Protein AF-A0A1Q5UF17-F1 (afdb_monomer_lite)

Organism: NCBI:txid1316194

Sequence (79 aa):
MSKVLKQFEDAIFKGGLYKKLFQKQTPGKRIAPAQAKDNDSKLQMRLDAGESKDGM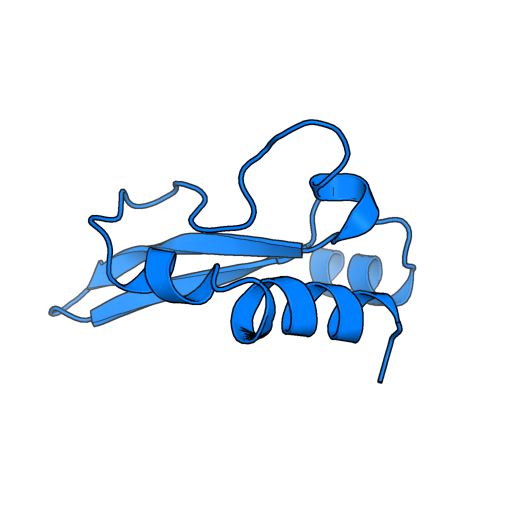KNVYLQVNSQAKNDSLVVLALSL

pLDDT: mean 84.29, std 12.11, range [42.81, 94.0]

Secondary structure (DSSP, 8-state):
--HHHHHHHIIIIIS-GGGGGGSPP-TTSEEES-S-TTHHHHH-EEEEEEEEETTEEEEEEEE-TT---HHHHHHHS--

Radius of gyration: 12.8 Å; chains: 1; bounding box: 30×30×33 Å

Foldseek 3Di:
DDPLQVVLVCCCPVVVLVVLVVDDADAQAWSDDPPDDCCCLRNQWTWGWHDQDPNDTDIDIAGRPNHPPPVRVVVNVVD

Structure (mmCIF, N/CA/C/O backbone):
data_AF-A0A1Q5UF17-F1
#
_entry.id   AF-A0A1Q5UF17-F1
#
loop_
_atom_site.group_PDB
_atom_site.id
_atom_site.type_symbol
_atom_site.label_atom_id
_atom_site.label_alt_id
_atom_site.label_comp_id
_atom_site.label_asym_id
_atom_site.label_entity_id
_atom_site.label_seq_id
_atom_site.pdbx_PDB_ins_code
_atom_site.Cartn_x
_atom_site.Cartn_y
_atom_site.Cartn_z
_atom_site.occupancy
_atom_site.B_iso_or_equiv
_atom_site.auth_seq_id
_atom_site.auth_comp_id
_atom_site.auth_asym_id
_atom_site.auth_atom_id
_atom_site.pdbx_PDB_model_num
ATOM 1 N N . MET A 1 1 ? 16.173 -7.908 1.609 1.00 59.72 1 MET A N 1
ATOM 2 C CA . MET A 1 1 ? 14.752 -7.526 1.435 1.00 59.72 1 MET A CA 1
ATOM 3 C C . MET A 1 1 ? 14.425 -7.517 -0.057 1.00 59.72 1 MET A C 1
ATOM 5 O O . MET A 1 1 ? 15.261 -7.046 -0.821 1.00 59.72 1 MET A O 1
ATOM 9 N N . SER A 1 2 ? 13.276 -8.059 -0.485 1.00 79.00 2 SER A N 1
ATOM 10 C CA . SER A 1 2 ? 12.864 -8.042 -1.904 1.00 79.00 2 SER A CA 1
ATOM 11 C C . SER A 1 2 ? 12.741 -6.602 -2.422 1.00 79.00 2 SER A C 1
ATOM 13 O O . SER A 1 2 ? 12.267 -5.722 -1.702 1.00 79.00 2 SER A O 1
ATOM 15 N N . LYS A 1 3 ? 13.145 -6.360 -3.677 1.00 85.88 3 LYS A N 1
ATOM 16 C CA . LYS A 1 3 ? 13.056 -5.040 -4.329 1.00 85.88 3 LYS A CA 1
ATOM 17 C C . LYS A 1 3 ? 11.629 -4.485 -4.304 1.00 85.88 3 LYS A C 1
ATOM 19 O O . LYS A 1 3 ? 11.452 -3.292 -4.085 1.00 85.88 3 LYS A O 1
ATOM 24 N N . VAL A 1 4 ? 10.632 -5.352 -4.480 1.00 86.38 4 VAL A N 1
ATOM 25 C CA . VAL A 1 4 ? 9.210 -4.978 -4.506 1.00 86.38 4 VAL A CA 1
ATOM 26 C C . VAL A 1 4 ? 8.718 -4.559 -3.119 1.00 86.38 4 VAL A C 1
ATOM 28 O O . VAL A 1 4 ? 8.070 -3.526 -2.991 1.00 86.38 4 VAL A O 1
ATOM 31 N N . LEU A 1 5 ? 9.102 -5.299 -2.070 1.00 87.06 5 LEU A N 1
ATOM 32 C CA . LEU A 1 5 ? 8.786 -4.931 -0.684 1.00 87.06 5 LEU A CA 1
ATOM 33 C C . LEU A 1 5 ? 9.374 -3.562 -0.331 1.00 87.06 5 LEU A C 1
ATOM 35 O O . LEU A 1 5 ? 8.662 -2.711 0.188 1.00 87.06 5 LEU A O 1
ATOM 39 N N . LYS A 1 6 ? 10.640 -3.325 -0.696 1.00 89.81 6 LYS A N 1
ATOM 40 C CA . LYS A 1 6 ? 11.309 -2.041 -0.460 1.00 89.81 6 LYS A CA 1
ATOM 41 C C . LYS A 1 6 ? 10.643 -0.888 -1.218 1.00 89.81 6 LYS A C 1
ATOM 43 O O . LYS A 1 6 ? 10.472 0.189 -0.665 1.00 89.81 6 LYS A O 1
ATOM 48 N N . GLN A 1 7 ? 10.236 -1.104 -2.470 1.00 90.31 7 GLN A N 1
ATOM 49 C CA . GLN A 1 7 ? 9.519 -0.090 -3.254 1.00 90.31 7 GLN A CA 1
ATOM 50 C C . GLN A 1 7 ? 8.155 0.254 -2.652 1.00 90.31 7 GLN A C 1
ATOM 52 O O . GLN A 1 7 ? 7.765 1.421 -2.635 1.00 90.31 7 GLN A O 1
ATOM 57 N N . PHE A 1 8 ? 7.436 -0.748 -2.151 1.00 90.81 8 PHE A N 1
ATOM 58 C CA . PHE A 1 8 ? 6.180 -0.523 -1.452 1.00 90.81 8 PHE A CA 1
ATOM 59 C C . PHE A 1 8 ? 6.388 0.199 -0.119 1.00 90.81 8 PHE A C 1
ATOM 61 O O . PHE A 1 8 ? 5.705 1.185 0.136 1.00 90.81 8 PHE A O 1
ATOM 68 N N . GLU A 1 9 ? 7.359 -0.224 0.693 1.00 91.38 9 GLU A N 1
ATOM 69 C CA . GLU A 1 9 ? 7.747 0.457 1.934 1.00 91.38 9 GLU A CA 1
ATOM 70 C C . GLU A 1 9 ? 8.086 1.931 1.673 1.00 91.38 9 GLU A C 1
ATOM 72 O O . GLU A 1 9 ? 7.534 2.822 2.322 1.00 91.38 9 GLU A O 1
ATOM 77 N N . ASP A 1 10 ? 8.920 2.202 0.667 1.00 94.00 10 ASP A N 1
ATOM 78 C CA . ASP A 1 10 ? 9.280 3.559 0.265 1.00 94.00 10 ASP A CA 1
ATOM 79 C C . ASP A 1 10 ? 8.035 4.362 -0.145 1.00 94.00 10 ASP A C 1
ATOM 81 O O . ASP A 1 10 ? 7.875 5.505 0.283 1.00 94.00 10 ASP A O 1
ATOM 85 N N . ALA A 1 11 ? 7.104 3.780 -0.907 1.00 91.00 11 ALA A N 1
ATOM 86 C CA . ALA A 1 11 ? 5.854 4.447 -1.273 1.00 91.00 11 ALA A CA 1
ATOM 87 C C . ALA A 1 11 ? 4.966 4.752 -0.049 1.00 91.00 11 ALA A C 1
ATOM 89 O O . ALA A 1 11 ? 4.351 5.821 0.017 1.00 91.00 11 ALA A O 1
ATOM 90 N N . ILE A 1 12 ? 4.913 3.843 0.929 1.00 93.00 12 ILE A N 1
ATOM 91 C CA . ILE A 1 12 ? 4.132 4.016 2.156 1.00 93.00 12 ILE A CA 1
ATOM 92 C C . ILE A 1 12 ? 4.731 5.098 3.050 1.00 93.00 12 ILE A C 1
ATOM 94 O O . ILE A 1 12 ? 4.035 6.063 3.375 1.00 93.00 12 ILE A O 1
ATOM 98 N N . PHE A 1 13 ? 6.001 4.963 3.428 1.00 93.19 13 PHE A N 1
ATOM 99 C CA . PHE A 1 13 ? 6.615 5.794 4.461 1.00 93.19 13 PHE A CA 1
ATOM 100 C C . PHE A 1 13 ? 7.267 7.053 3.897 1.00 93.19 13 PHE A C 1
ATOM 102 O O . PHE A 1 13 ? 6.993 8.149 4.385 1.00 93.19 13 PHE A O 1
ATOM 109 N N . LYS A 1 14 ? 8.068 6.936 2.832 1.00 92.88 14 LYS A N 1
ATOM 110 C CA . LYS A 1 14 ? 8.739 8.097 2.219 1.00 92.88 14 LYS A CA 1
ATOM 111 C C . LYS A 1 14 ? 7.806 8.867 1.290 1.00 92.88 14 LYS A C 1
ATOM 113 O O . LYS A 1 14 ? 7.822 10.091 1.278 1.00 92.88 14 LYS A O 1
ATOM 118 N N . GLY A 1 15 ? 6.951 8.156 0.557 1.00 88.81 15 GLY A N 1
ATOM 119 C CA . GLY A 1 15 ? 5.923 8.735 -0.312 1.00 88.81 15 GLY A CA 1
ATOM 120 C C . GLY A 1 15 ? 4.722 9.313 0.442 1.00 88.81 15 GLY A C 1
ATOM 121 O O . GLY A 1 15 ? 3.849 9.928 -0.167 1.00 88.81 15 GLY A O 1
ATOM 122 N N . GLY A 1 16 ? 4.655 9.129 1.765 1.00 92.12 16 GLY A N 1
ATOM 123 C CA . GLY A 1 16 ? 3.619 9.721 2.608 1.00 92.12 16 GLY A CA 1
ATOM 124 C C . GLY A 1 16 ? 2.239 9.072 2.491 1.00 92.12 16 GLY A C 1
ATOM 125 O O . GLY A 1 16 ? 1.275 9.612 3.038 1.00 92.12 16 GLY A O 1
ATOM 126 N N . LEU A 1 17 ? 2.108 7.922 1.815 1.00 91.94 17 LEU A N 1
ATOM 127 C CA . LEU A 1 17 ? 0.824 7.223 1.699 1.00 91.94 17 LEU A CA 1
ATOM 128 C C . LEU A 1 17 ? 0.307 6.718 3.053 1.00 91.94 17 LEU A C 1
ATOM 130 O O . LEU A 1 17 ? -0.904 6.566 3.197 1.00 91.94 17 LEU A O 1
ATOM 134 N N . TYR A 1 18 ? 1.173 6.545 4.060 1.00 92.56 18 TYR A N 1
ATOM 135 C CA . TYR A 1 18 ? 0.766 6.221 5.433 1.00 92.56 18 TYR A CA 1
ATOM 136 C C . TYR A 1 18 ? -0.268 7.212 5.995 1.00 92.56 18 TYR A C 1
ATOM 138 O O . TYR A 1 18 ? -1.141 6.822 6.767 1.00 92.56 18 TYR A O 1
ATOM 146 N N . LYS A 1 19 ? -0.245 8.482 5.559 1.00 93.69 19 LYS A N 1
ATOM 147 C CA . LYS A 1 19 ? -1.225 9.502 5.969 1.00 93.69 19 LYS A CA 1
ATOM 148 C C . LYS A 1 19 ? -2.658 9.097 5.632 1.00 93.69 19 LYS A C 1
ATOM 150 O O . LYS A 1 19 ? -3.588 9.483 6.336 1.00 93.69 19 LYS A O 1
ATOM 155 N N . LYS A 1 20 ? -2.842 8.290 4.581 1.00 91.06 20 LYS A N 1
ATOM 156 C CA . LYS A 1 20 ? -4.157 7.788 4.186 1.00 91.06 20 LYS A CA 1
ATOM 157 C C . LYS A 1 20 ? -4.773 6.881 5.238 1.00 91.06 20 LYS A C 1
ATOM 159 O O . LYS A 1 20 ? -5.986 6.888 5.325 1.00 91.06 20 LYS A O 1
ATOM 164 N N . LEU A 1 21 ? -3.995 6.193 6.080 1.00 89.50 21 LEU A N 1
ATOM 165 C CA . LEU A 1 21 ? -4.521 5.353 7.169 1.00 89.50 21 LEU A CA 1
ATOM 166 C C . LEU A 1 21 ? -5.341 6.156 8.193 1.00 89.50 21 LEU A C 1
ATOM 168 O O . LEU A 1 21 ? -6.277 5.634 8.798 1.00 89.50 21 LEU A O 1
ATOM 172 N N . PHE A 1 22 ? -5.031 7.445 8.347 1.00 89.81 22 PHE A N 1
ATOM 173 C CA . PHE A 1 22 ? -5.703 8.343 9.287 1.00 89.81 22 PHE A CA 1
ATOM 174 C C . PHE A 1 22 ? -6.912 9.067 8.684 1.00 89.81 22 PHE A C 1
ATOM 176 O O . PHE A 1 22 ? -7.646 9.745 9.399 1.00 89.81 22 PHE A O 1
ATOM 183 N N . GLN A 1 23 ? -7.155 8.916 7.380 1.00 89.44 23 GLN A N 1
ATOM 184 C CA . GLN A 1 23 ? -8.334 9.477 6.725 1.00 89.44 23 GLN A CA 1
ATOM 185 C C . GLN A 1 23 ? -9.581 8.622 7.006 1.00 89.44 23 GLN A C 1
ATOM 187 O O . GLN A 1 23 ? -9.501 7.515 7.556 1.00 89.44 23 GLN A O 1
ATOM 192 N N . LYS A 1 24 ? -10.759 9.141 6.637 1.00 87.88 24 LYS A N 1
ATOM 193 C CA . LYS A 1 24 ? -12.007 8.374 6.695 1.00 87.88 24 LYS A CA 1
ATOM 194 C C . LYS A 1 24 ? -11.892 7.176 5.750 1.00 87.88 24 LYS A C 1
ATOM 196 O O . LYS A 1 24 ? -11.729 7.357 4.549 1.00 87.88 24 LYS A O 1
ATOM 201 N N . GLN A 1 25 ? -11.974 5.974 6.314 1.00 88.62 25 GLN A N 1
ATOM 202 C CA . GLN A 1 25 ? -11.942 4.725 5.558 1.00 88.62 25 GLN A CA 1
ATOM 203 C C . GLN A 1 25 ? -13.354 4.226 5.291 1.00 88.62 25 GLN A C 1
ATOM 205 O O . GLN A 1 25 ? -14.253 4.412 6.114 1.00 88.62 25 GLN A O 1
ATOM 210 N N . THR A 1 26 ? -13.520 3.547 4.164 1.00 90.06 26 THR A N 1
ATOM 211 C CA . THR A 1 26 ? -14.717 2.766 3.856 1.00 90.06 26 THR A CA 1
ATOM 212 C C . THR A 1 26 ? -14.330 1.290 3.904 1.00 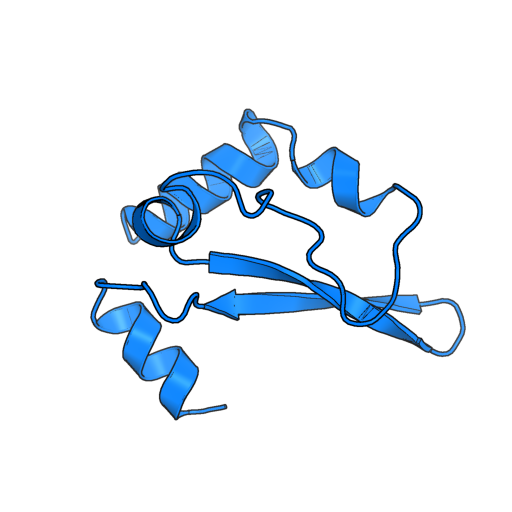90.06 26 THR A C 1
ATOM 214 O O . THR A 1 26 ? -13.420 0.911 3.166 1.00 90.06 26 THR A O 1
ATOM 217 N N . PRO A 1 27 ? -14.976 0.458 4.740 1.00 90.69 27 PRO A N 1
ATOM 218 C CA . PRO A 1 27 ? -14.705 -0.977 4.776 1.00 90.69 27 PRO A CA 1
ATOM 219 C C . PRO A 1 27 ? -14.781 -1.614 3.383 1.00 90.69 27 PRO A C 1
ATOM 221 O O . PRO A 1 27 ? -15.625 -1.248 2.563 1.00 90.69 27 PRO A O 1
ATOM 224 N N . GLY A 1 28 ? -13.857 -2.526 3.096 1.00 88.50 28 GLY A N 1
ATOM 225 C CA . GLY A 1 28 ? -13.709 -3.190 1.802 1.00 88.50 28 GLY A CA 1
ATOM 226 C C . GLY A 1 28 ? -13.120 -2.317 0.687 1.00 88.50 28 GLY A C 1
ATOM 227 O O . GLY A 1 28 ? -13.015 -2.778 -0.449 1.00 88.50 28 GLY A O 1
ATOM 228 N N . LYS A 1 29 ? -12.746 -1.056 0.955 1.00 91.44 29 LYS A N 1
ATOM 229 C CA . LYS A 1 29 ? -12.104 -0.181 -0.039 1.00 91.44 29 LYS A CA 1
ATOM 230 C C . LYS A 1 29 ? -10.595 -0.118 0.145 1.00 91.44 29 LYS A C 1
ATOM 232 O O . LYS A 1 29 ? -10.072 -0.173 1.254 1.00 91.44 29 LYS A O 1
ATOM 237 N N . ARG A 1 30 ? -9.899 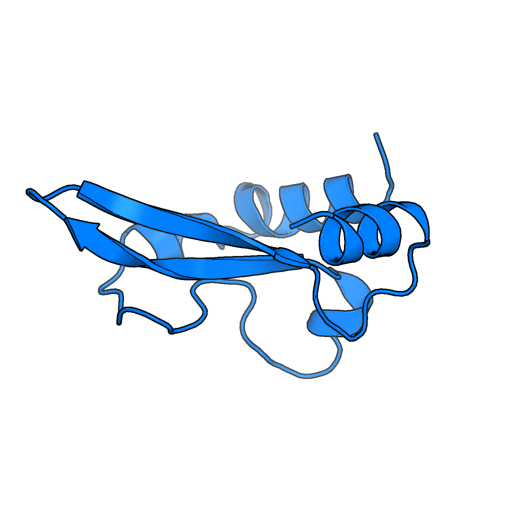0.083 -0.973 1.00 91.81 30 ARG A N 1
ATOM 238 C CA . ARG A 1 30 ? -8.453 0.295 -1.004 1.00 91.81 30 ARG A CA 1
ATOM 239 C C . ARG A 1 30 ? -8.074 1.619 -0.338 1.00 91.81 30 ARG A C 1
ATOM 241 O O . ARG A 1 30 ? -8.588 2.673 -0.708 1.00 91.81 30 ARG A O 1
ATOM 248 N N . ILE A 1 31 ? -7.119 1.558 0.583 1.00 93.31 31 ILE A N 1
ATOM 249 C CA . ILE A 1 31 ? -6.508 2.705 1.263 1.00 93.31 31 ILE A CA 1
ATOM 250 C C . ILE A 1 31 ? -5.351 3.251 0.419 1.00 93.31 31 ILE A C 1
ATOM 252 O O . ILE A 1 31 ? -5.281 4.446 0.120 1.00 93.31 31 ILE A O 1
ATOM 256 N N . ALA A 1 32 ? -4.418 2.378 0.029 1.00 92.94 32 ALA A N 1
ATOM 257 C CA . ALA A 1 32 ? -3.198 2.761 -0.678 1.00 92.94 32 ALA A CA 1
ATOM 258 C C . ALA A 1 32 ? -2.541 1.568 -1.397 1.00 92.94 32 ALA A C 1
ATOM 260 O O . ALA A 1 32 ? -2.727 0.439 -0.969 1.00 92.94 32 ALA A O 1
ATOM 261 N N . PRO A 1 33 ? -1.714 1.791 -2.431 1.00 90.19 33 PRO A N 1
ATOM 262 C CA . PRO A 1 33 ? -1.678 2.989 -3.268 1.00 90.19 33 PRO A CA 1
ATOM 263 C C . PRO A 1 33 ? -3.011 3.162 -4.016 1.00 90.19 33 PRO A C 1
ATOM 265 O O . PRO A 1 33 ? -3.820 2.242 -4.092 1.00 90.19 33 PRO A O 1
ATOM 268 N N . ALA A 1 34 ? -3.277 4.351 -4.564 1.00 86.31 34 ALA A N 1
ATOM 269 C CA . ALA A 1 34 ? -4.469 4.525 -5.396 1.00 86.31 34 ALA A CA 1
ATOM 270 C C . ALA A 1 34 ? -4.392 3.597 -6.618 1.00 86.31 34 ALA A C 1
ATOM 272 O O . ALA A 1 34 ? -3.316 3.453 -7.210 1.00 86.31 34 ALA A O 1
ATOM 273 N N . GLN A 1 35 ? -5.528 3.002 -6.989 1.00 82.38 35 GLN A N 1
ATOM 274 C CA . GLN A 1 35 ? -5.659 2.211 -8.209 1.00 82.38 35 GLN A CA 1
ATOM 275 C C . GLN A 1 35 ? -5.581 3.158 -9.413 1.00 82.38 35 GLN A C 1
ATOM 277 O O . GLN A 1 35 ? -6.580 3.709 -9.864 1.00 82.38 35 GLN A O 1
ATOM 282 N N . ALA A 1 36 ? -4.361 3.430 -9.865 1.00 80.56 36 ALA A N 1
ATOM 283 C CA . ALA A 1 36 ? -4.081 4.365 -10.942 1.00 80.56 36 ALA A CA 1
ATOM 284 C C . ALA A 1 36 ? -2.909 3.861 -11.784 1.00 80.56 36 ALA A C 1
ATOM 286 O O . ALA A 1 36 ? -1.860 3.499 -11.241 1.00 80.56 36 ALA A O 1
ATOM 287 N N . LYS A 1 37 ? -3.078 3.915 -13.113 1.00 78.50 37 LYS A N 1
ATOM 288 C CA . LYS A 1 37 ? -2.053 3.556 -14.106 1.00 78.50 37 LYS A CA 1
ATOM 289 C C . LYS A 1 37 ? -1.429 2.184 -13.789 1.00 78.50 37 LYS A C 1
ATOM 291 O O . LYS A 1 37 ? -2.148 1.207 -13.615 1.00 78.50 37 LYS A O 1
ATOM 296 N N . ASP A 1 38 ? -0.105 2.143 -13.648 1.00 79.94 38 ASP A N 1
ATOM 297 C CA . ASP A 1 38 ? 0.693 0.931 -13.444 1.00 79.94 38 ASP A CA 1
ATOM 298 C C . ASP A 1 38 ? 1.054 0.683 -11.971 1.00 79.94 38 ASP A C 1
ATOM 300 O O . ASP A 1 38 ? 1.974 -0.083 -11.685 1.00 79.94 38 ASP A O 1
ATOM 304 N N . ASN A 1 39 ? 0.415 1.361 -11.011 1.00 81.38 39 ASN A N 1
ATOM 305 C CA . ASN A 1 39 ? 0.770 1.189 -9.597 1.00 81.38 39 ASN A CA 1
ATOM 306 C C . ASN A 1 39 ? 0.638 -0.270 -9.157 1.00 81.38 39 ASN A C 1
ATOM 308 O O . ASN A 1 39 ? 1.491 -0.767 -8.424 1.00 81.38 39 ASN A O 1
ATOM 312 N N . ASP A 1 40 ? -0.387 -0.964 -9.648 1.00 82.81 40 ASP A N 1
ATOM 313 C CA . ASP A 1 40 ? -0.676 -2.328 -9.223 1.00 82.81 40 ASP A CA 1
ATOM 314 C C . ASP A 1 40 ? 0.398 -3.314 -9.697 1.00 82.81 40 ASP A C 1
ATOM 316 O O . ASP A 1 40 ? 0.736 -4.232 -8.954 1.00 82.81 40 ASP A O 1
ATOM 320 N N . SER A 1 41 ? 1.005 -3.084 -10.867 1.00 83.81 41 SER A N 1
ATOM 321 C CA . SER A 1 41 ? 2.101 -3.906 -11.398 1.00 83.81 41 SER A CA 1
ATOM 322 C C . SER A 1 41 ? 3.482 -3.485 -10.876 1.00 83.81 41 SER A C 1
ATOM 324 O O . SER A 1 41 ? 4.373 -4.328 -10.743 1.00 83.81 41 SER A O 1
ATOM 326 N N . LYS A 1 42 ? 3.674 -2.198 -10.553 1.00 85.50 42 LYS A N 1
ATOM 327 C CA . LYS A 1 42 ? 4.936 -1.665 -10.009 1.00 85.50 42 LYS A CA 1
ATOM 328 C C . LYS A 1 42 ? 5.109 -1.976 -8.528 1.00 85.50 42 LYS A C 1
ATOM 330 O O . LYS A 1 42 ? 6.170 -2.437 -8.128 1.00 85.50 42 LYS A O 1
ATOM 335 N N . LEU A 1 43 ? 4.079 -1.715 -7.727 1.00 88.06 43 LEU A N 1
ATOM 336 C CA . LEU A 1 43 ? 4.127 -1.884 -6.274 1.00 88.06 43 LEU A CA 1
ATOM 337 C C . LEU A 1 43 ? 3.661 -3.274 -5.838 1.00 88.06 43 LEU A C 1
ATOM 339 O O . LEU A 1 43 ? 4.068 -3.726 -4.774 1.00 88.06 43 LEU A O 1
ATOM 343 N N . GLN A 1 44 ? 2.844 -3.950 -6.656 1.00 90.06 44 GLN A N 1
ATOM 344 C CA . GLN A 1 44 ? 2.392 -5.346 -6.493 1.00 90.06 44 GLN A CA 1
ATOM 345 C C . GLN A 1 44 ? 1.678 -5.683 -5.180 1.00 90.06 44 GLN A C 1
ATOM 347 O O . GLN A 1 44 ? 1.220 -6.807 -5.009 1.00 90.06 44 GLN A O 1
ATOM 352 N N . MET A 1 45 ? 1.525 -4.715 -4.284 1.00 90.94 45 MET A N 1
ATOM 353 C CA . MET A 1 45 ? 0.821 -4.834 -3.021 1.00 90.94 45 MET A CA 1
ATOM 354 C C . MET A 1 45 ? -0.057 -3.608 -2.790 1.00 90.94 45 MET A C 1
ATOM 356 O O . MET A 1 45 ? 0.130 -2.549 -3.404 1.00 90.94 45 MET A O 1
ATOM 360 N N . ARG A 1 46 ? -1.017 -3.762 -1.884 1.00 92.75 46 ARG A N 1
ATOM 361 C CA . ARG A 1 46 ? -1.961 -2.728 -1.473 1.00 92.75 46 ARG A CA 1
ATOM 362 C C . ARG A 1 46 ? -2.382 -2.902 -0.019 1.00 92.75 46 ARG A C 1
ATOM 364 O O . ARG A 1 46 ? -2.270 -3.984 0.547 1.00 92.75 46 ARG A O 1
ATOM 371 N N . LEU A 1 47 ? -2.878 -1.817 0.553 1.00 93.31 47 LEU A N 1
ATOM 372 C CA . LEU A 1 47 ? -3.556 -1.759 1.835 1.00 93.31 47 LEU A CA 1
ATOM 373 C C . LEU A 1 47 ? -5.038 -1.543 1.578 1.00 93.31 47 LEU A C 1
ATOM 375 O O . LEU A 1 47 ? -5.401 -0.534 0.967 1.00 93.31 47 LEU A O 1
ATOM 379 N N . ASP A 1 48 ? -5.864 -2.438 2.098 1.00 93.25 48 ASP A N 1
ATOM 380 C CA . ASP A 1 48 ? -7.319 -2.358 2.022 1.00 93.25 48 ASP A CA 1
ATOM 381 C C . ASP A 1 48 ? -7.901 -2.184 3.428 1.00 93.25 48 ASP A C 1
ATOM 383 O O . ASP A 1 48 ? -7.391 -2.726 4.411 1.00 93.25 48 ASP A O 1
ATOM 387 N N . ALA A 1 49 ? -8.954 -1.378 3.536 1.00 93.88 49 ALA A N 1
ATOM 388 C CA . ALA A 1 49 ? -9.648 -1.141 4.787 1.00 93.88 49 ALA A CA 1
ATOM 389 C C . ALA A 1 49 ? -10.528 -2.343 5.107 1.00 93.88 49 ALA A C 1
ATOM 391 O O . ALA A 1 49 ? -11.400 -2.712 4.321 1.00 93.88 49 ALA A O 1
ATOM 392 N N . GLY A 1 50 ? -10.314 -2.935 6.273 1.00 90.62 50 GLY A N 1
ATOM 393 C CA . GLY A 1 50 ? -11.220 -3.919 6.831 1.00 90.62 50 GLY A CA 1
ATOM 394 C C . GLY A 1 50 ? -12.381 -3.283 7.575 1.00 90.62 50 GLY A C 1
ATOM 395 O O . GLY A 1 50 ? -12.519 -2.060 7.660 1.00 90.62 50 GLY A O 1
ATOM 396 N N . GLU A 1 51 ? -13.233 -4.142 8.118 1.00 89.50 51 GLU A N 1
ATOM 397 C CA . GLU A 1 51 ? -14.291 -3.710 9.019 1.00 89.50 51 GLU A CA 1
ATOM 398 C C . GLU A 1 51 ? -13.698 -3.127 10.302 1.00 89.50 51 GLU A C 1
ATOM 400 O O . GLU A 1 51 ? -12.650 -3.566 10.786 1.00 89.50 51 GLU A O 1
ATOM 405 N N . SER A 1 52 ? -14.385 -2.134 10.861 1.00 85.94 52 SER A N 1
ATOM 406 C CA . SER A 1 52 ? -14.082 -1.657 12.205 1.00 85.94 52 SER A CA 1
ATOM 407 C C . SER A 1 52 ? -14.827 -2.531 13.202 1.00 85.94 52 SER A C 1
ATOM 409 O O . SER A 1 52 ? -16.056 -2.559 13.179 1.00 85.94 52 SER A O 1
ATOM 411 N N . LYS A 1 53 ? -14.100 -3.211 14.086 1.00 86.25 53 LYS A N 1
ATOM 412 C CA . LYS A 1 53 ? -14.682 -4.038 15.146 1.00 86.25 53 LYS A CA 1
ATOM 413 C C . LYS A 1 53 ? -14.215 -3.501 16.492 1.00 86.25 53 LYS A C 1
ATOM 415 O O . LYS A 1 53 ? -13.027 -3.249 16.663 1.00 86.25 53 LYS A O 1
ATOM 420 N N . ASP A 1 54 ? -15.153 -3.247 17.400 1.00 87.75 54 ASP A N 1
ATOM 421 C CA . ASP A 1 54 ? -14.870 -2.737 18.751 1.00 87.75 54 ASP A CA 1
ATOM 422 C C . ASP A 1 54 ? -14.005 -1.458 18.764 1.00 87.75 54 ASP A C 1
ATOM 424 O O . ASP A 1 54 ? -13.103 -1.282 19.578 1.00 87.75 54 ASP A O 1
ATOM 428 N N . GLY A 1 55 ? -14.243 -0.555 17.804 1.00 83.25 55 GLY A N 1
ATOM 429 C CA . GLY A 1 55 ? -13.478 0.690 17.654 1.00 83.25 55 GLY A CA 1
ATOM 430 C C . GLY A 1 55 ? -12.080 0.525 17.041 1.00 83.25 55 GLY A C 1
ATOM 431 O O . GLY A 1 55 ? -11.429 1.527 16.742 1.00 83.25 55 GLY A O 1
ATOM 432 N N . MET A 1 56 ? -11.630 -0.706 16.779 1.00 85.44 56 MET A N 1
ATOM 433 C CA . MET A 1 56 ? -10.369 -0.991 16.095 1.00 85.44 56 MET A CA 1
ATOM 434 C C . MET A 1 56 ? -10.578 -1.057 14.583 1.00 85.44 56 MET A C 1
ATOM 436 O O . MET A 1 56 ? -11.434 -1.791 14.089 1.00 85.44 56 MET A O 1
ATOM 440 N N . LYS A 1 57 ? -9.778 -0.292 13.832 1.00 86.19 57 LYS A N 1
ATOM 441 C CA . LYS A 1 57 ? -9.771 -0.330 12.365 1.00 86.19 57 LYS A CA 1
ATOM 442 C C . LYS A 1 57 ? -8.852 -1.447 11.886 1.00 86.19 57 LYS A C 1
ATOM 444 O O . LYS A 1 57 ? -7.644 -1.373 12.100 1.00 86.19 57 LYS A O 1
ATOM 449 N N . ASN A 1 58 ? -9.408 -2.429 11.187 1.00 91.12 58 ASN A N 1
ATOM 450 C CA . ASN A 1 58 ? -8.606 -3.455 10.534 1.00 91.12 58 ASN A CA 1
ATOM 451 C C . ASN A 1 58 ? -8.042 -2.935 9.206 1.00 91.12 58 ASN A C 1
ATOM 453 O O . ASN A 1 58 ? -8.716 -2.215 8.468 1.00 91.12 58 ASN A O 1
ATOM 457 N N . VAL A 1 59 ? -6.801 -3.302 8.897 1.00 91.25 59 VAL A N 1
ATOM 458 C CA . VAL A 1 59 ? -6.140 -2.982 7.627 1.00 91.25 59 VAL A CA 1
ATOM 459 C C . VAL A 1 59 ? -5.489 -4.249 7.101 1.00 91.25 59 VAL A C 1
ATOM 461 O O . VAL A 1 59 ? -4.725 -4.895 7.814 1.00 91.25 59 VAL A O 1
ATOM 464 N N . TYR A 1 60 ? -5.780 -4.593 5.852 1.00 91.81 60 TYR A N 1
ATOM 465 C CA . TYR A 1 60 ? -5.251 -5.783 5.200 1.00 91.81 60 TYR A CA 1
ATOM 466 C C . TYR A 1 60 ? -4.138 -5.406 4.234 1.00 91.81 60 TYR A C 1
ATOM 468 O O . TYR A 1 60 ? -4.341 -4.582 3.344 1.00 91.81 60 TYR A O 1
ATOM 476 N N . LEU A 1 61 ? -2.978 -6.044 4.380 1.00 91.12 61 LEU A N 1
ATOM 477 C CA . LEU A 1 61 ? -1.947 -6.045 3.350 1.00 91.12 61 LEU A CA 1
ATOM 478 C C . LEU A 1 61 ? -2.281 -7.146 2.345 1.00 91.12 61 LEU A C 1
ATOM 480 O O . LEU A 1 61 ? -2.346 -8.317 2.705 1.00 91.12 61 LEU A O 1
ATOM 484 N N . GLN A 1 62 ? -2.495 -6.767 1.092 1.00 89.50 62 GLN A N 1
ATOM 485 C CA . GLN A 1 62 ? -2.862 -7.689 0.026 1.00 89.50 62 GLN A CA 1
ATOM 486 C C . GLN A 1 62 ? -1.878 -7.607 -1.132 1.00 89.50 62 GLN A C 1
ATOM 488 O O . GLN A 1 62 ? -1.349 -6.540 -1.448 1.00 89.50 62 GLN A O 1
ATOM 493 N N . VAL A 1 63 ? -1.685 -8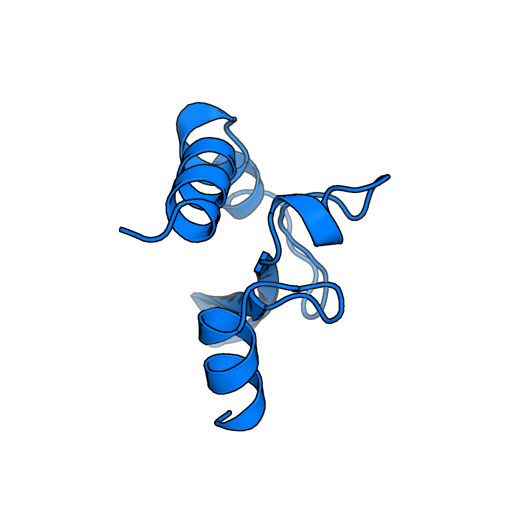.737 -1.804 1.00 89.50 63 VAL A N 1
ATOM 494 C CA . VAL A 1 63 ? -0.946 -8.820 -3.065 1.00 89.50 63 VAL A CA 1
ATOM 495 C C . VAL A 1 63 ? -1.902 -8.503 -4.219 1.00 89.50 63 VAL A C 1
ATOM 497 O O . VAL A 1 63 ? -3.062 -8.918 -4.233 1.00 89.50 63 VAL A O 1
ATOM 500 N N . ASN A 1 64 ? -1.439 -7.722 -5.191 1.00 88.50 64 ASN A N 1
ATOM 501 C CA . ASN A 1 64 ? -2.215 -7.420 -6.388 1.00 88.50 64 ASN A CA 1
ATOM 502 C C . ASN A 1 64 ? -2.232 -8.620 -7.335 1.00 88.50 64 ASN A C 1
ATOM 504 O O . ASN A 1 64 ? -1.231 -9.316 -7.470 1.00 88.50 64 ASN A O 1
ATOM 508 N N . SER A 1 65 ? -3.331 -8.822 -8.065 1.00 84.19 65 SER A N 1
ATOM 509 C CA . SER A 1 65 ? -3.413 -9.892 -9.070 1.00 84.19 65 SER A CA 1
ATOM 510 C C . SER A 1 65 ? -2.434 -9.689 -10.234 1.00 84.19 65 SER A C 1
ATOM 512 O O . SER A 1 65 ? -2.105 -10.631 -10.942 1.00 84.19 65 SER A O 1
ATOM 514 N N . GLN A 1 66 ? -1.937 -8.463 -10.417 1.00 86.25 66 GLN A N 1
ATOM 515 C CA . GLN A 1 66 ? -0.908 -8.089 -11.387 1.00 86.25 66 GLN A CA 1
ATOM 516 C C . GLN A 1 66 ? 0.522 -8.269 -10.848 1.00 86.25 66 GLN A C 1
ATOM 518 O O . GLN A 1 66 ? 1.475 -7.826 -11.500 1.00 86.25 66 GLN A O 1
ATOM 523 N N . ALA A 1 67 ? 0.694 -8.860 -9.659 1.00 85.38 67 ALA A N 1
ATOM 524 C CA . ALA A 1 67 ? 2.008 -9.191 -9.132 1.00 85.38 67 ALA A CA 1
ATOM 525 C C . ALA A 1 67 ? 2.716 -10.181 -10.067 1.00 85.38 67 ALA A C 1
ATOM 527 O O . ALA A 1 67 ? 2.152 -11.189 -10.480 1.00 85.38 67 ALA A O 1
ATOM 528 N N . LYS A 1 68 ? 3.966 -9.867 -10.407 1.00 83.88 68 LYS A N 1
ATOM 529 C CA . LYS A 1 68 ? 4.844 -10.698 -11.248 1.00 83.88 68 LYS A CA 1
ATOM 530 C C . LYS A 1 68 ? 6.032 -11.253 -10.467 1.00 83.88 68 LYS A C 1
ATOM 532 O O . LYS A 1 68 ? 6.898 -11.894 -11.041 1.00 83.88 68 LYS A O 1
ATOM 537 N N . ASN A 1 69 ? 6.140 -10.911 -9.185 1.00 83.00 69 ASN A N 1
ATOM 538 C CA . ASN A 1 69 ? 7.167 -1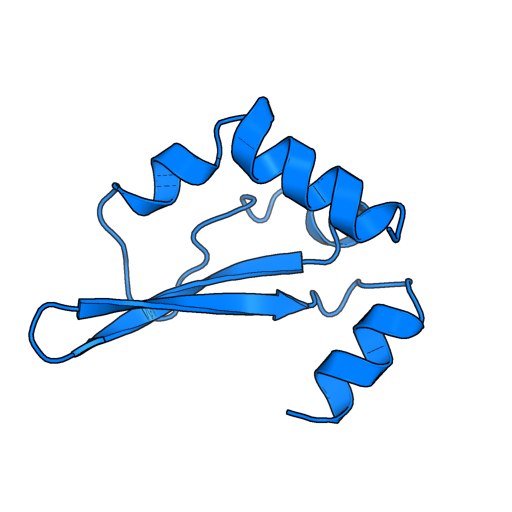1.443 -8.310 1.00 83.00 69 ASN A CA 1
ATOM 539 C C . ASN A 1 69 ? 6.687 -12.778 -7.733 1.00 83.00 69 ASN A C 1
ATOM 541 O O . ASN A 1 69 ? 5.765 -12.791 -6.918 1.00 83.00 69 ASN A O 1
ATOM 545 N N . ASP A 1 70 ? 7.331 -13.872 -8.133 1.00 75.56 70 ASP A N 1
ATOM 546 C CA . ASP A 1 70 ? 6.920 -15.238 -7.782 1.00 75.56 70 ASP A CA 1
ATOM 547 C C . ASP A 1 70 ? 6.779 -15.451 -6.268 1.00 75.56 70 ASP A C 1
ATOM 549 O O . ASP A 1 70 ? 5.851 -16.111 -5.808 1.00 75.56 70 ASP A O 1
ATOM 553 N N . SER A 1 71 ? 7.635 -14.814 -5.463 1.00 73.50 71 SER A N 1
ATOM 554 C CA . SER A 1 71 ? 7.585 -14.924 -4.001 1.00 73.50 71 SER A CA 1
ATOM 555 C C . SER A 1 71 ? 6.348 -14.270 -3.374 1.00 73.50 71 SER A C 1
ATOM 557 O O . SER A 1 71 ? 5.946 -14.664 -2.283 1.00 73.50 71 SER A O 1
ATOM 559 N N . LEU A 1 72 ? 5.734 -13.281 -4.033 1.00 74.38 72 LEU A N 1
ATOM 560 C CA . LEU A 1 72 ? 4.480 -12.668 -3.574 1.00 74.38 72 LEU A CA 1
ATOM 561 C C . LEU A 1 72 ? 3.256 -13.480 -4.011 1.00 74.38 72 LEU A C 1
ATOM 563 O O . LEU A 1 72 ? 2.260 -13.521 -3.294 1.00 74.38 72 LEU A O 1
ATOM 567 N N . VAL A 1 73 ? 3.338 -14.148 -5.163 1.00 62.50 73 VAL A N 1
ATOM 568 C CA . VAL A 1 73 ? 2.254 -14.988 -5.694 1.00 62.50 73 VAL A CA 1
ATOM 569 C C . VAL A 1 73 ? 2.026 -16.213 -4.804 1.00 62.50 73 VAL A C 1
ATOM 571 O O . VAL A 1 73 ? 0.882 -16.546 -4.507 1.00 62.50 73 VAL A O 1
ATOM 574 N N . VAL A 1 74 ? 3.099 -16.827 -4.293 1.00 55.81 74 VAL A N 1
ATOM 575 C CA . VAL A 1 74 ? 3.007 -17.961 -3.352 1.00 55.81 74 VAL A CA 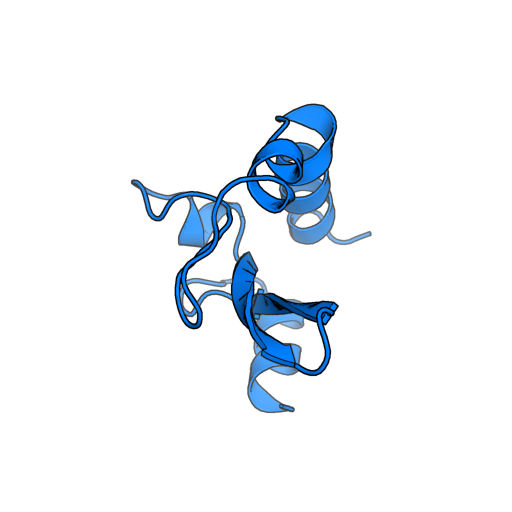1
ATOM 576 C C . VAL A 1 74 ? 2.278 -17.572 -2.056 1.00 55.81 74 VAL A C 1
ATOM 578 O O . VAL A 1 74 ? 1.506 -18.366 -1.518 1.00 55.81 74 VAL A O 1
ATOM 581 N N . LEU A 1 75 ? 2.453 -16.331 -1.585 1.00 52.75 75 LEU A N 1
ATOM 582 C CA . LEU A 1 75 ? 1.780 -15.825 -0.385 1.00 52.75 75 LEU A CA 1
ATOM 583 C C . LEU A 1 75 ? 0.261 -15.657 -0.585 1.00 52.75 75 LEU A C 1
ATOM 585 O O . LEU A 1 75 ? -0.499 -15.830 0.359 1.00 52.75 75 LEU A O 1
ATOM 589 N N . ALA A 1 76 ? -0.181 -15.337 -1.807 1.00 51.88 76 ALA A N 1
ATOM 590 C CA . ALA A 1 76 ? -1.595 -15.143 -2.142 1.00 51.88 76 ALA A CA 1
ATOM 591 C C . ALA A 1 76 ? -2.360 -16.457 -2.377 1.00 51.88 76 ALA A C 1
ATOM 593 O O . ALA A 1 76 ? -3.579 -16.471 -2.274 1.00 51.88 76 ALA A O 1
ATOM 594 N N . LEU A 1 77 ? -1.655 -17.548 -2.692 1.00 42.81 77 LEU A N 1
ATOM 595 C CA . LEU A 1 77 ? -2.231 -18.891 -2.859 1.00 42.81 77 LEU A CA 1
ATOM 596 C C . LEU A 1 77 ? -2.368 -19.663 -1.535 1.00 42.81 77 LEU A C 1
ATOM 598 O O . LEU A 1 77 ? -2.933 -20.753 -1.527 1.00 42.81 77 LEU A O 1
ATOM 602 N N . SER A 1 78 ? -1.835 -19.120 -0.438 1.00 42.91 78 SER A N 1
ATOM 603 C CA . SER A 1 78 ? -1.756 -19.790 0.869 1.00 42.91 78 SER A CA 1
ATOM 604 C C . SER A 1 78 ? -2.670 -19.168 1.940 1.00 42.91 78 SER A C 1
ATOM 606 O O . SER A 1 78 ? -2.591 -19.568 3.101 1.00 42.91 78 SER A O 1
ATOM 608 N N . LEU A 1 79 ? -3.493 -18.180 1.569 1.00 43.91 79 LEU A N 1
ATOM 609 C CA . LEU A 1 79 ? -4.449 -17.452 2.419 1.00 43.91 79 LEU A CA 1
ATOM 610 C C . LEU A 1 79 ? -5.869 -17.639 1.883 1.00 43.91 79 LEU A C 1
ATOM 612 O O . LEU A 1 79 ? -6.791 -17.716 2.723 1.00 43.91 79 LEU A O 1
#

InterPro domains:
  IPR059509 Subtelomeric hrmA-associated cluster protein [PF28515] (1-73)